Protein AF-A0A2J7Z103-F1 (afdb_monomer)

Nearest PDB structures (foldseek):
  2pw3-assembly1_B  TM=8.342E-01  e=2.928E-06  Homo sapiens
  6zba-assembly1_DDD  TM=8.414E-01  e=3.619E-06  Homo sapiens
  5tkb-assembly2_B  TM=8.545E-01  e=1.045E-05  Homo sapiens
  7yqf-assembly1_B  TM=8.951E-01  e=2.714E-05  Homo sapiens
  1xoq-assembly2_B  TM=8.434E-01  e=2.082E-05  Homo sapiens

Foldseek 3Di:
DVLLVVLLPPVCQVVLLVVLCVVLVHDFDDPVNLVVVVVVVVVVVVVVVVVVPDDDDDDDDDPDPDPPPVPDDDQDDDPDVVNVSSLSSLVSNCVVQVLVQDDPVSVVVVVVVVLVVLLVVQVVCVVVVHDRDPQNPPVDHHCVVCVSVCCRPRNVRSLVSNCVNPVVSVSSD

InterPro domains:
  IPR002073 3'5'-cyclic nucleotide phosphodiesterase, catalytic domain [PF00233] (1-172)
  IPR002073 3'5'-cyclic nucleotide phosphodiesterase, catalytic domain [PS51845] (1-173)
  IPR036971 3'5'-cyclic nucleotide phosphodiesterase, catalytic domain superfamily [G3DSA:1.10.1300.10] (1-173)

Solvent-accessible surface area (backbone atoms only — not comparable to full-atom values): 10384 Å² total; per-residue (Å²): 106,69,71,47,60,61,45,62,41,71,89,47,46,66,60,52,51,54,50,50,30,59,78,69,71,50,82,78,80,44,74,68,55,54,52,52,53,54,51,51,55,52,50,54,52,52,52,54,61,59,57,73,77,62,84,88,78,86,86,77,90,79,92,70,84,80,75,66,74,85,74,60,66,80,77,86,72,64,92,46,72,65,55,41,48,52,51,52,28,54,53,49,43,50,56,74,55,37,54,76,74,44,60,68,73,57,26,51,52,56,50,52,55,53,40,50,53,37,26,54,50,18,52,51,27,50,75,70,73,42,84,60,53,90,53,9,45,79,93,52,75,36,55,82,77,45,44,66,58,44,39,67,72,53,46,49,44,51,47,48,52,50,24,70,77,36,65,91,49,44,91,73,112

pLDDT: mean 83.59, std 19.86, range [33.94, 98.69]

Sequence (173 aa):
VIELVLATDMKQHFSIISHFNTVHRLASYSQQQLQQHAARGAKLKATRGMLRRTAAATVSDELHTLHDPSLAGAPPRPVDDAERLLTLQVALKAADIGHLGEALEVHKRWLSVLEEEFFSQGDRERQLGLPISPLFDRAKQGVSKSQVGFYDFVALPLLHALSSAFPGTGPLM

Organism: NCBI:txid47790

Structure (mmCIF, N/CA/C/O backbone):
data_AF-A0A2J7Z103-F1
#
_entry.id   AF-A0A2J7Z103-F1
#
loop_
_atom_site.group_PDB
_atom_site.id
_atom_site.type_symbol
_atom_site.label_atom_id
_atom_site.label_alt_id
_atom_site.label_comp_id
_atom_site.label_asym_id
_atom_site.label_entity_id
_atom_site.label_seq_id
_atom_site.pdbx_PDB_ins_code
_atom_site.Cartn_x
_atom_site.Cartn_y
_atom_site.Cartn_z
_atom_site.occupancy
_atom_site.B_iso_or_equiv
_atom_site.auth_seq_id
_atom_site.auth_comp_id
_atom_site.auth_asym_id
_atom_site.auth_atom_id
_atom_site.pdbx_PDB_model_num
ATOM 1 N N . VAL A 1 1 ? 8.559 -17.032 -5.145 1.00 90.62 1 VAL A N 1
ATOM 2 C CA . VAL A 1 1 ? 7.250 -17.050 -4.435 1.00 90.62 1 VAL A CA 1
ATOM 3 C C . VAL A 1 1 ? 7.368 -16.449 -3.045 1.00 90.62 1 VAL A C 1
ATOM 5 O O . VAL A 1 1 ? 6.666 -15.485 -2.791 1.00 90.62 1 VAL A O 1
ATOM 8 N N . ILE A 1 2 ? 8.267 -16.938 -2.181 1.00 97.00 2 ILE A N 1
ATOM 9 C CA . ILE A 1 2 ? 8.460 -16.395 -0.820 1.00 97.00 2 ILE A CA 1
ATOM 10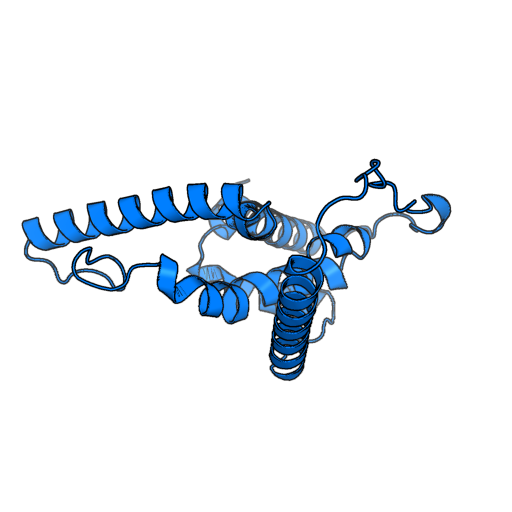 C C . ILE A 1 2 ? 8.654 -14.870 -0.835 1.00 97.00 2 ILE A C 1
ATOM 12 O O . ILE A 1 2 ? 7.919 -14.155 -0.170 1.00 97.00 2 ILE A O 1
ATOM 16 N N . GLU A 1 3 ? 9.560 -14.362 -1.670 1.00 96.88 3 GLU A N 1
ATOM 17 C CA . GLU A 1 3 ? 9.838 -12.919 -1.777 1.00 96.88 3 GLU A CA 1
ATOM 18 C C . GLU A 1 3 ? 8.663 -12.087 -2.307 1.00 96.88 3 GLU A C 1
ATOM 20 O O . GLU A 1 3 ? 8.590 -10.893 -2.033 1.00 96.88 3 GLU A O 1
ATOM 25 N N . LEU A 1 4 ? 7.739 -12.698 -3.055 1.00 97.25 4 LEU A N 1
ATOM 26 C CA . LEU A 1 4 ? 6.519 -12.027 -3.510 1.00 97.25 4 LEU A CA 1
ATOM 27 C C . LEU A 1 4 ? 5.509 -11.919 -2.368 1.00 97.25 4 LEU A C 1
ATOM 29 O O . LEU A 1 4 ? 4.935 -10.859 -2.163 1.00 97.25 4 LEU A O 1
ATOM 33 N N . VAL A 1 5 ? 5.341 -12.990 -1.587 1.00 97.25 5 VAL A N 1
ATOM 34 C CA . VAL A 1 5 ? 4.470 -12.982 -0.404 1.00 97.25 5 VAL A CA 1
ATOM 35 C C . VAL A 1 5 ? 5.004 -12.012 0.649 1.00 97.25 5 VAL A C 1
ATOM 37 O O . VAL A 1 5 ? 4.250 -11.214 1.182 1.00 97.25 5 VAL A O 1
ATOM 40 N N . LEU A 1 6 ? 6.313 -12.003 0.912 1.00 97.38 6 LEU A N 1
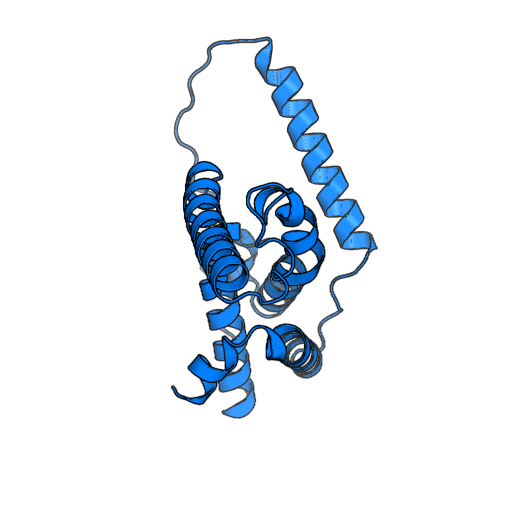ATOM 41 C CA . LEU A 1 6 ? 6.912 -11.033 1.838 1.00 97.38 6 LEU A CA 1
ATOM 42 C C . LEU A 1 6 ? 6.749 -9.591 1.351 1.00 97.3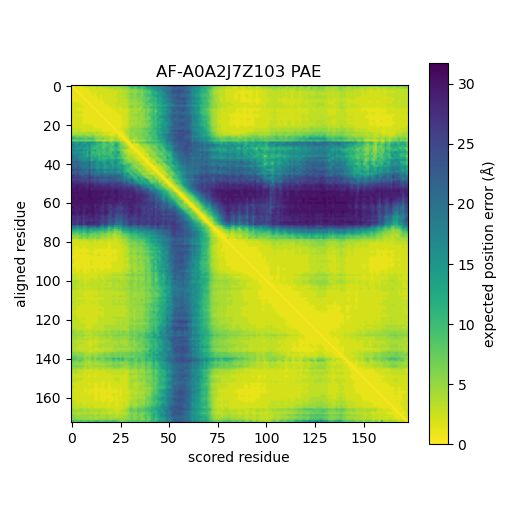8 6 LEU A C 1
ATOM 44 O O . LEU A 1 6 ? 6.621 -8.671 2.157 1.00 97.38 6 LEU A O 1
ATOM 48 N N . ALA A 1 7 ? 6.711 -9.389 0.035 1.00 96.94 7 ALA A N 1
ATOM 49 C CA . ALA A 1 7 ? 6.446 -8.086 -0.534 1.00 96.94 7 ALA A CA 1
ATOM 50 C C . ALA A 1 7 ? 4.998 -7.628 -0.364 1.00 96.94 7 ALA A C 1
ATOM 52 O O . ALA A 1 7 ? 4.760 -6.461 -0.625 1.00 96.94 7 ALA A O 1
ATOM 53 N N . THR A 1 8 ? 4.031 -8.434 0.085 1.00 97.38 8 THR A N 1
ATOM 54 C CA . THR A 1 8 ? 2.692 -7.902 0.408 1.00 97.38 8 THR A CA 1
ATOM 55 C C . THR A 1 8 ? 2.654 -7.201 1.768 1.00 97.38 8 THR A C 1
ATOM 57 O O . THR A 1 8 ? 1.746 -6.416 2.014 1.00 97.38 8 THR A O 1
ATOM 60 N N . ASP A 1 9 ? 3.688 -7.346 2.610 1.00 97.88 9 ASP A N 1
ATOM 61 C CA . ASP A 1 9 ? 3.799 -6.591 3.863 1.00 97.88 9 ASP A CA 1
ATOM 62 C C . ASP A 1 9 ? 3.748 -5.074 3.592 1.00 97.88 9 ASP A C 1
ATOM 64 O O . ASP A 1 9 ? 4.573 -4.494 2.865 1.00 97.88 9 ASP A O 1
ATOM 68 N N . MET A 1 10 ? 2.758 -4.412 4.194 1.00 96.56 10 MET A N 1
ATOM 69 C CA . MET A 1 10 ? 2.544 -2.973 4.067 1.00 96.56 10 MET A CA 1
ATOM 70 C C . MET A 1 10 ? 3.655 -2.147 4.722 1.00 96.56 10 MET A C 1
ATOM 72 O O . MET A 1 10 ? 3.882 -1.010 4.310 1.00 96.56 10 MET A O 1
ATOM 76 N N . LYS A 1 11 ? 4.430 -2.711 5.659 1.00 96.12 11 LYS A N 1
ATOM 77 C CA . LYS A 1 11 ? 5.632 -2.051 6.201 1.00 96.12 11 LYS A CA 1
ATOM 78 C C . LYS A 1 11 ? 6.710 -1.847 5.140 1.00 96.12 11 LYS A C 1
ATOM 80 O O . LYS A 1 11 ? 7.467 -0.884 5.218 1.00 96.12 11 LYS A O 1
ATOM 85 N N . GLN A 1 12 ? 6.762 -2.722 4.135 1.00 96.75 12 GLN A N 1
ATOM 86 C CA . GLN A 1 12 ? 7.722 -2.635 3.032 1.00 96.75 12 GLN A CA 1
ATOM 87 C C . GLN A 1 12 ? 7.234 -1.745 1.882 1.00 96.75 12 GLN A C 1
ATOM 89 O O . GLN A 1 12 ? 8.010 -1.450 0.974 1.00 96.75 12 GLN A O 1
ATOM 94 N N . HIS A 1 13 ? 5.972 -1.295 1.907 1.00 97.94 13 HIS A N 1
ATOM 95 C CA . HIS A 1 13 ? 5.316 -0.570 0.809 1.00 97.94 13 HIS A CA 1
ATOM 96 C C . HIS A 1 13 ? 6.152 0.585 0.257 1.00 97.94 13 HIS A C 1
ATOM 98 O O . HIS A 1 13 ? 6.495 0.600 -0.924 1.00 97.94 13 HIS A O 1
ATOM 104 N N . PHE A 1 14 ? 6.543 1.517 1.124 1.00 97.06 14 PHE A N 1
ATOM 105 C CA . PHE A 1 14 ? 7.288 2.706 0.713 1.00 97.06 14 PHE A CA 1
ATOM 106 C C . PHE A 1 14 ? 8.717 2.390 0.264 1.00 97.06 14 PHE A C 1
ATOM 108 O O . PHE A 1 14 ? 9.215 3.022 -0.665 1.00 97.06 14 PHE A O 1
ATOM 115 N N . SER A 1 15 ? 9.360 1.399 0.889 1.00 97.75 15 SER A N 1
ATOM 116 C CA . SER A 1 15 ? 10.705 0.955 0.509 1.00 97.75 15 SER A CA 1
ATOM 117 C C . SER A 1 15 ? 10.706 0.369 -0.905 1.00 97.75 15 SER A C 1
ATOM 119 O O . SER A 1 15 ? 11.497 0.782 -1.752 1.00 97.75 15 SER A O 1
ATOM 121 N N . ILE A 1 16 ? 9.749 -0.519 -1.190 1.00 97.81 16 ILE A N 1
ATOM 122 C CA . ILE A 1 16 ? 9.600 -1.171 -2.496 1.00 97.81 16 ILE A CA 1
ATOM 123 C C . ILE A 1 16 ? 9.278 -0.145 -3.589 1.00 97.81 16 ILE A C 1
ATOM 125 O O . ILE A 1 16 ? 9.917 -0.166 -4.638 1.00 97.81 16 ILE A O 1
ATOM 129 N N . ILE A 1 17 ? 8.353 0.793 -3.347 1.00 97.44 17 ILE A N 1
ATOM 130 C CA . ILE A 1 17 ? 8.023 1.843 -4.328 1.00 97.44 17 ILE A CA 1
ATOM 131 C C . ILE A 1 17 ? 9.217 2.767 -4.583 1.00 97.44 17 ILE A C 1
ATOM 133 O O . ILE A 1 17 ? 9.509 3.089 -5.732 1.00 97.44 17 ILE A O 1
ATOM 137 N N . SER A 1 18 ? 9.928 3.184 -3.532 1.00 96.88 18 SER A N 1
ATOM 138 C CA . SER A 1 18 ? 11.120 4.030 -3.666 1.00 96.88 18 SER A CA 1
ATOM 139 C C . SER A 1 18 ? 12.211 3.338 -4.490 1.00 96.88 18 SER A C 1
ATOM 141 O O . SER A 1 18 ? 12.793 3.936 -5.402 1.00 96.88 18 SER A O 1
ATOM 143 N N . HIS A 1 19 ? 12.440 2.049 -4.223 1.00 97.06 19 HIS A N 1
ATOM 144 C CA . HIS A 1 19 ? 13.383 1.239 -4.983 1.00 97.06 19 HIS A CA 1
ATOM 145 C C . HIS A 1 19 ? 12.960 1.121 -6.452 1.00 97.06 19 HIS A C 1
ATOM 147 O O . HIS A 1 19 ? 13.767 1.387 -7.340 1.00 97.06 19 HIS A O 1
ATOM 153 N N . PHE A 1 20 ? 11.687 0.823 -6.715 1.00 96.75 20 PHE A N 1
ATOM 154 C CA . PHE A 1 20 ? 11.149 0.726 -8.072 1.00 96.75 20 PHE A CA 1
ATOM 155 C C . PHE A 1 20 ? 11.292 2.041 -8.850 1.00 96.75 20 PHE A C 1
ATOM 157 O O . PHE A 1 20 ? 11.806 2.045 -9.968 1.00 96.75 20 PHE A O 1
ATOM 164 N N . ASN A 1 21 ? 10.937 3.175 -8.238 1.00 96.06 21 ASN A N 1
ATOM 165 C CA . ASN A 1 21 ? 11.115 4.491 -8.854 1.00 96.06 21 ASN A CA 1
ATOM 166 C C . ASN A 1 21 ? 12.586 4.777 -9.178 1.00 96.06 21 ASN A C 1
ATOM 168 O O . ASN A 1 21 ? 12.879 5.348 -10.225 1.00 96.06 21 ASN A O 1
ATOM 172 N N . THR A 1 22 ? 13.511 4.358 -8.312 1.00 95.12 22 THR A N 1
ATOM 173 C CA . THR A 1 22 ? 14.953 4.532 -8.533 1.00 95.12 22 THR A CA 1
ATOM 174 C C . THR A 1 22 ? 15.439 3.702 -9.723 1.00 95.12 22 THR A C 1
ATOM 176 O O . THR A 1 22 ? 16.111 4.240 -10.604 1.00 95.12 22 THR A O 1
ATOM 179 N N . VAL A 1 23 ? 15.062 2.420 -9.784 1.00 93.19 23 VAL A N 1
ATOM 180 C CA . VAL A 1 23 ? 15.445 1.498 -10.870 1.00 93.19 23 VAL A CA 1
ATOM 181 C C . VAL A 1 23 ? 14.926 1.993 -12.222 1.00 93.19 23 VAL A C 1
ATOM 183 O O . VAL A 1 23 ? 15.684 2.049 -13.189 1.00 93.19 23 VAL A O 1
ATOM 186 N N . HIS A 1 24 ? 13.676 2.459 -12.274 1.00 90.44 24 HIS A N 1
ATOM 187 C CA . HIS A 1 24 ? 13.047 2.946 -13.506 1.00 90.44 24 HIS A CA 1
ATOM 188 C C . HIS A 1 24 ? 13.234 4.452 -13.765 1.00 90.44 24 HIS A C 1
ATOM 190 O O . HIS A 1 24 ? 12.713 4.969 -14.753 1.00 90.44 24 HIS A O 1
ATOM 196 N N . ARG A 1 25 ? 13.989 5.168 -12.916 1.00 92.00 25 ARG A N 1
ATOM 197 C CA . ARG A 1 25 ? 14.229 6.626 -13.001 1.00 92.00 25 ARG A CA 1
ATOM 198 C C . ARG A 1 25 ? 12.937 7.450 -13.097 1.00 92.00 25 ARG A C 1
ATOM 200 O O . ARG A 1 25 ? 12.849 8.407 -13.867 1.00 92.00 25 ARG A O 1
ATOM 207 N N . LEU A 1 26 ? 11.932 7.064 -12.319 1.00 90.00 26 LEU A N 1
ATOM 208 C CA . LEU A 1 26 ? 10.617 7.697 -12.305 1.00 90.00 26 LEU A CA 1
ATOM 209 C C . LEU A 1 26 ? 10.586 8.888 -11.349 1.00 90.00 26 LEU A C 1
ATOM 211 O O . LEU A 1 26 ? 11.225 8.886 -10.295 1.00 90.00 26 LEU A O 1
ATOM 215 N N . ALA A 1 27 ? 9.788 9.897 -11.697 1.00 86.62 27 ALA A N 1
ATOM 216 C CA . ALA A 1 27 ? 9.465 10.972 -10.772 1.00 86.62 27 ALA A CA 1
ATOM 217 C C . ALA A 1 27 ? 8.539 10.453 -9.660 1.00 86.62 27 ALA A C 1
ATOM 219 O O . ALA A 1 27 ? 7.602 9.697 -9.914 1.00 86.62 27 ALA A O 1
ATOM 220 N N . SER A 1 28 ? 8.780 10.888 -8.423 1.00 80.69 28 SER A N 1
ATOM 221 C CA . SER A 1 28 ? 7.879 10.593 -7.310 1.00 80.69 28 SER A CA 1
ATOM 222 C C . SER A 1 28 ? 6.518 11.249 -7.523 1.00 80.69 28 SER A C 1
ATOM 224 O O . SER A 1 28 ? 6.433 12.397 -7.966 1.00 80.69 28 SER A O 1
ATOM 226 N N . TYR A 1 29 ? 5.458 10.551 -7.118 1.00 85.06 29 TYR A N 1
ATOM 227 C CA . TYR A 1 29 ? 4.115 11.118 -7.104 1.00 85.06 29 TYR A CA 1
ATOM 228 C C . TYR A 1 29 ? 4.057 12.333 -6.161 1.00 85.06 29 TYR A C 1
ATOM 230 O O . TYR A 1 29 ? 4.401 12.245 -4.981 1.00 85.06 29 TYR A O 1
ATOM 238 N N . SER A 1 30 ? 3.680 13.488 -6.704 1.00 81.94 30 SER A N 1
ATOM 239 C CA . SER A 1 30 ? 3.849 14.802 -6.079 1.00 81.94 30 SER A CA 1
ATOM 240 C C . SER A 1 30 ? 2.541 15.405 -5.555 1.00 81.94 30 SER A C 1
ATOM 242 O O . SER A 1 30 ? 1.441 15.101 -6.016 1.00 81.94 30 SER A O 1
ATOM 244 N N . GLN A 1 31 ? 2.670 16.365 -4.633 1.00 65.50 31 GLN A N 1
ATOM 245 C CA . GLN A 1 31 ? 1.563 17.194 -4.127 1.00 65.50 31 GLN A CA 1
ATOM 246 C C . GLN A 1 31 ? 0.793 17.930 -5.239 1.00 65.50 31 GLN A C 1
ATOM 248 O O . GLN A 1 31 ? -0.415 18.127 -5.130 1.00 65.50 31 GLN A O 1
ATOM 253 N N . GLN A 1 32 ? 1.462 18.308 -6.333 1.00 66.12 32 GLN A N 1
ATOM 254 C CA . GLN A 1 32 ? 0.793 18.934 -7.477 1.00 66.12 32 GLN A CA 1
ATOM 255 C C . GLN A 1 32 ? -0.142 17.951 -8.191 1.00 66.12 32 GLN A C 1
ATOM 257 O O . GLN A 1 32 ? -1.247 18.333 -8.574 1.00 66.12 32 GLN A O 1
ATOM 262 N N . GLN A 1 33 ? 0.256 16.682 -8.318 1.00 72.75 33 GLN A N 1
ATOM 263 C CA . GLN A 1 33 ? -0.604 15.642 -8.885 1.00 72.75 33 GLN A CA 1
ATOM 264 C C . GLN A 1 33 ? -1.802 15.364 -7.968 1.00 72.75 33 GLN A C 1
ATOM 266 O O . GLN A 1 33 ? -2.931 15.330 -8.454 1.00 72.75 33 GLN A O 1
ATOM 271 N N . LEU A 1 34 ? -1.603 15.307 -6.644 1.00 70.44 34 LEU A N 1
ATOM 272 C CA . LEU A 1 34 ? -2.707 15.215 -5.673 1.00 70.44 34 LEU A CA 1
ATOM 273 C C . LEU A 1 34 ? -3.746 16.333 -5.868 1.00 70.44 34 LEU A C 1
ATOM 275 O O . LEU A 1 34 ? -4.947 16.069 -5.948 1.00 70.44 34 LEU A O 1
ATOM 279 N N . GLN A 1 35 ? -3.294 17.580 -6.022 1.00 63.75 35 GLN A N 1
ATOM 280 C CA . GLN A 1 35 ? -4.182 18.724 -6.260 1.00 63.75 35 GLN A CA 1
ATOM 281 C C . GLN A 1 35 ? -4.909 18.638 -7.611 1.00 63.75 35 GLN A C 1
ATOM 283 O O . GLN A 1 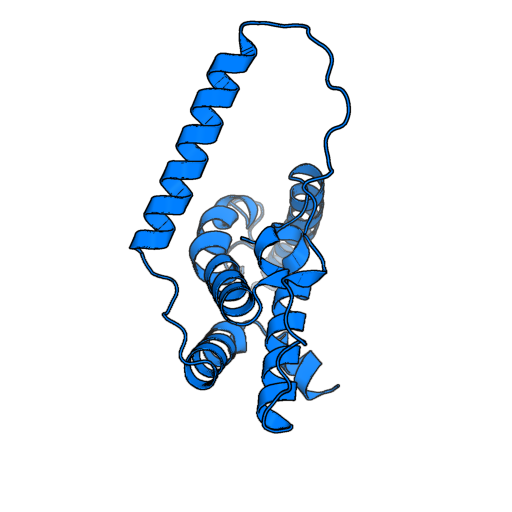35 ? -6.100 18.952 -7.690 1.00 63.75 35 GLN A O 1
ATOM 288 N N . GLN A 1 36 ? -4.234 18.178 -8.668 1.00 68.00 36 GLN A N 1
ATOM 289 C CA . GLN A 1 36 ? -4.847 17.977 -9.986 1.00 68.00 36 GLN A CA 1
ATOM 290 C C . GLN A 1 36 ? -5.927 16.883 -9.965 1.00 68.00 36 GLN A C 1
ATOM 292 O O . GLN A 1 36 ? -7.023 17.094 -10.496 1.00 68.00 36 GLN A O 1
ATOM 297 N N . HIS A 1 37 ? -5.664 15.743 -9.317 1.00 68.62 37 HIS A N 1
ATOM 298 C CA . HIS A 1 37 ? -6.644 14.662 -9.166 1.00 68.62 37 HIS A CA 1
ATOM 299 C C . HIS A 1 37 ? -7.849 15.107 -8.321 1.00 68.62 37 HIS A C 1
ATOM 301 O O . HIS A 1 37 ? -8.998 14.885 -8.722 1.00 68.62 37 HIS A O 1
ATOM 307 N N . ALA A 1 38 ? -7.616 15.830 -7.220 1.00 66.19 38 ALA A N 1
ATOM 308 C CA . ALA A 1 38 ? -8.683 16.410 -6.406 1.00 66.19 38 ALA A CA 1
ATOM 309 C C . ALA A 1 38 ? -9.573 17.377 -7.216 1.00 66.19 38 ALA A C 1
ATOM 311 O O . ALA A 1 38 ? -10.806 17.298 -7.158 1.00 66.19 38 ALA A O 1
ATOM 312 N N . ALA A 1 39 ? -8.969 18.242 -8.040 1.00 61.66 39 ALA A N 1
ATOM 313 C CA . ALA A 1 39 ? -9.693 19.171 -8.909 1.00 61.66 39 ALA A CA 1
ATOM 314 C C . ALA A 1 39 ? -10.518 18.451 -9.995 1.00 61.66 39 ALA A C 1
ATOM 316 O O . ALA A 1 39 ? -11.660 18.838 -10.274 1.00 61.66 39 ALA A O 1
ATOM 317 N N . ARG A 1 40 ? -9.989 17.366 -10.580 1.00 64.19 40 ARG A N 1
ATOM 318 C CA . ARG A 1 40 ? -10.702 16.543 -11.574 1.00 64.19 40 ARG A CA 1
ATOM 319 C C . ARG A 1 40 ? -11.932 15.861 -10.966 1.00 64.19 40 ARG A C 1
ATOM 321 O O . ARG A 1 40 ? -13.006 15.896 -11.573 1.00 64.19 40 ARG A O 1
ATOM 328 N N . GLY A 1 41 ? -11.813 15.320 -9.752 1.00 60.91 41 GLY A N 1
ATOM 329 C CA . GLY A 1 41 ? -12.936 14.739 -9.009 1.00 60.91 41 GLY A CA 1
ATOM 330 C C . GLY A 1 41 ? -14.033 15.759 -8.678 1.00 60.91 41 GLY A C 1
ATOM 331 O O . GLY A 1 41 ? -15.224 15.469 -8.828 1.00 60.91 41 GLY A O 1
ATOM 332 N N . ALA A 1 42 ? -13.652 16.982 -8.294 1.00 60.88 42 ALA A N 1
ATOM 333 C CA . ALA A 1 42 ? -14.596 18.075 -8.053 1.00 60.88 42 ALA A CA 1
ATOM 334 C C . ALA A 1 42 ? -15.354 18.480 -9.331 1.00 60.88 42 ALA A C 1
ATOM 336 O O . ALA A 1 42 ? -16.576 18.649 -9.300 1.00 60.88 42 ALA A O 1
ATOM 337 N N . LYS A 1 43 ? -14.655 18.551 -10.472 1.00 58.44 43 LYS A N 1
ATOM 338 C CA . LYS A 1 43 ? -15.260 18.853 -11.776 1.00 58.44 43 LYS A CA 1
ATOM 339 C C . LYS A 1 43 ? -16.271 17.781 -12.194 1.00 58.44 43 LYS A C 1
ATOM 341 O O . LYS A 1 43 ? -17.375 18.143 -12.582 1.00 58.44 43 LYS A O 1
ATOM 346 N N . LEU A 1 44 ? -15.951 16.489 -12.024 1.00 59.75 44 LEU A N 1
ATOM 347 C CA . LEU A 1 44 ? -16.870 15.370 -12.303 1.00 59.75 44 LEU A CA 1
ATOM 348 C C . LEU A 1 44 ? -18.150 15.421 -11.449 1.00 59.75 44 LEU A C 1
ATOM 350 O O . LEU A 1 44 ? -19.246 15.128 -11.935 1.00 59.75 44 LEU A O 1
ATOM 354 N N . LYS A 1 45 ? -18.023 15.791 -10.167 1.00 59.69 45 LYS A N 1
ATOM 355 C CA . LYS A 1 45 ? -19.176 15.982 -9.272 1.00 59.69 45 LYS A CA 1
ATOM 356 C C . LYS A 1 45 ? -20.054 17.149 -9.728 1.00 59.69 45 LYS A C 1
ATOM 358 O O . LYS A 1 45 ? -21.277 17.011 -9.713 1.00 59.69 45 LYS A O 1
ATOM 363 N N . ALA A 1 46 ? -19.456 18.251 -10.185 1.00 60.22 46 ALA A N 1
ATOM 364 C CA . ALA A 1 46 ? -20.191 19.397 -10.719 1.00 60.22 46 ALA A CA 1
ATOM 365 C C . ALA A 1 46 ? -20.973 19.040 -12.000 1.00 60.22 46 ALA A C 1
ATOM 367 O O . ALA A 1 46 ? -22.157 19.363 -12.102 1.00 60.22 46 ALA A O 1
ATOM 368 N N . THR A 1 47 ? -20.375 18.291 -12.935 1.00 58.12 47 THR A N 1
ATOM 369 C CA . THR A 1 47 ? -21.073 17.834 -14.153 1.00 58.12 47 THR A CA 1
ATOM 370 C C . THR A 1 47 ? -22.187 16.832 -13.854 1.00 58.12 47 THR A C 1
ATOM 372 O O . THR A 1 47 ? -23.274 16.955 -14.417 1.00 58.12 47 THR A O 1
ATOM 375 N N . ARG A 1 48 ? -21.984 15.879 -12.929 1.00 57.62 48 ARG A N 1
ATOM 376 C CA . ARG A 1 48 ? -23.054 14.951 -12.497 1.00 57.62 48 ARG A CA 1
ATOM 377 C C . ARG A 1 48 ? -24.195 15.666 -11.769 1.00 57.62 48 ARG A C 1
ATOM 379 O O . ARG A 1 48 ? -25.344 15.252 -11.903 1.00 57.62 48 ARG A O 1
ATOM 386 N N . GLY A 1 49 ? -23.901 16.739 -11.031 1.00 46.41 49 GLY A N 1
ATOM 387 C CA . GLY A 1 49 ? -24.915 17.608 -10.428 1.00 46.41 49 GLY A CA 1
ATOM 388 C C . GLY A 1 49 ? -25.764 18.346 -11.469 1.00 46.41 49 GLY A C 1
ATOM 389 O O . GLY A 1 49 ? -26.967 18.502 -11.274 1.00 46.41 49 GLY A O 1
ATOM 390 N N . MET A 1 50 ? -25.165 18.730 -12.600 1.00 53.94 50 MET A N 1
ATOM 391 C CA . MET A 1 50 ? -25.853 19.412 -13.701 1.00 53.94 50 MET A CA 1
ATOM 392 C C . MET A 1 50 ? -26.713 18.454 -14.547 1.00 53.94 50 MET A C 1
ATOM 394 O O . MET A 1 50 ? -27.847 18.785 -14.885 1.00 53.94 50 MET A O 1
ATOM 398 N N . LEU A 1 51 ? -26.226 17.233 -14.805 1.00 49.19 51 LEU A N 1
ATOM 399 C CA . LEU A 1 51 ? -26.928 16.191 -15.577 1.00 49.19 51 LEU A CA 1
ATOM 400 C C . LEU A 1 51 ? -28.137 15.570 -14.850 1.00 49.19 51 LEU A C 1
ATOM 402 O O . LEU A 1 51 ? -28.981 14.941 -15.478 1.00 49.19 51 LEU A O 1
ATOM 406 N N . ARG A 1 52 ? -28.277 15.774 -13.534 1.00 45.06 52 ARG A N 1
ATOM 407 C CA . ARG A 1 52 ? -29.424 15.281 -12.749 1.00 45.06 52 ARG A CA 1
ATOM 408 C C . ARG A 1 52 ? -30.714 16.104 -12.916 1.00 45.06 52 ARG A C 1
ATOM 410 O O . ARG A 1 52 ? -31.727 15.730 -12.332 1.00 45.06 52 ARG A O 1
ATOM 417 N N . ARG A 1 53 ? -30.699 17.198 -13.695 1.00 47.44 53 ARG A N 1
ATOM 418 C CA . ARG A 1 53 ? -31.879 18.052 -13.964 1.00 47.44 53 ARG A CA 1
ATOM 419 C C . ARG A 1 53 ? -32.587 17.789 -15.299 1.00 47.44 53 ARG A C 1
ATOM 421 O O . ARG A 1 53 ? -33.631 18.387 -15.529 1.00 47.44 53 ARG A O 1
ATOM 428 N N . THR A 1 54 ? -32.095 16.884 -16.141 1.00 36.41 54 THR A N 1
ATOM 429 C CA . THR A 1 54 ? -32.755 16.509 -17.404 1.00 36.41 54 THR A CA 1
ATOM 430 C C . THR A 1 54 ? -32.771 14.991 -17.533 1.00 36.41 54 THR A C 1
ATOM 432 O O . THR A 1 54 ? -31.761 14.378 -17.870 1.00 36.41 54 THR A O 1
ATOM 435 N N . ALA A 1 55 ? -33.899 14.372 -17.190 1.00 40.41 55 ALA A N 1
ATOM 436 C CA . ALA A 1 55 ? -34.082 12.936 -17.344 1.00 40.41 55 ALA A CA 1
ATOM 437 C C . ALA A 1 55 ? -34.332 12.542 -18.812 1.00 40.41 55 ALA A C 1
ATOM 439 O O . ALA A 1 55 ? -34.928 13.305 -19.567 1.00 40.41 55 ALA A O 1
ATOM 440 N N . ALA A 1 56 ? -33.959 11.293 -19.108 1.00 41.00 56 ALA A N 1
ATOM 441 C CA . ALA A 1 56 ? -34.347 10.459 -20.249 1.00 41.00 56 ALA A CA 1
ATOM 442 C C . ALA A 1 56 ? -33.699 10.760 -21.614 1.00 41.00 56 ALA A C 1
ATOM 444 O O . ALA A 1 56 ? -34.277 11.433 -22.459 1.00 41.00 56 ALA A O 1
ATOM 445 N N . ALA A 1 57 ? -32.550 10.127 -21.871 1.00 34.16 57 ALA A N 1
ATOM 446 C CA . ALA A 1 57 ? -32.200 9.627 -23.201 1.00 34.16 57 ALA A CA 1
ATOM 447 C C . ALA A 1 57 ? -31.188 8.471 -23.082 1.00 34.16 57 ALA A C 1
ATOM 449 O O . ALA A 1 57 ? -30.194 8.563 -22.368 1.00 34.16 57 ALA A O 1
ATOM 450 N N . THR A 1 58 ? -31.543 7.376 -23.743 1.00 34.88 58 THR A N 1
ATOM 451 C CA . THR A 1 58 ? -30.842 6.133 -24.091 1.00 34.88 58 THR A CA 1
ATOM 452 C C . THR A 1 58 ? -29.326 6.096 -23.845 1.00 34.88 58 THR A C 1
ATOM 454 O O . THR A 1 58 ? -28.569 6.815 -24.488 1.00 34.88 58 THR A O 1
ATOM 457 N N . VAL A 1 59 ? -28.874 5.187 -22.973 1.00 34.38 59 VAL A N 1
ATOM 458 C CA . VAL A 1 59 ? -27.461 4.787 -22.880 1.00 34.38 59 VAL A CA 1
ATOM 459 C C . VAL A 1 59 ? -27.288 3.551 -23.755 1.00 34.38 59 VAL A C 1
ATOM 461 O O . VAL A 1 59 ? -27.549 2.432 -23.318 1.00 34.38 59 VAL A O 1
ATOM 464 N N . SER A 1 60 ? -26.924 3.762 -25.016 1.00 33.94 60 SER A N 1
ATOM 465 C CA . SER A 1 60 ? -26.319 2.718 -25.835 1.00 33.94 60 SER A CA 1
ATOM 466 C C . SER A 1 60 ? -24.835 2.631 -25.489 1.00 33.94 60 SER A C 1
ATOM 468 O O . SER A 1 60 ? -24.099 3.607 -25.591 1.00 33.94 60 SER A O 1
ATOM 470 N N . ASP A 1 61 ? -24.485 1.445 -25.015 1.00 38.00 61 ASP A N 1
ATOM 471 C CA . ASP A 1 61 ? -23.184 0.788 -24.962 1.00 38.00 61 ASP A CA 1
ATOM 472 C C . ASP A 1 61 ? -22.108 1.368 -25.909 1.00 38.00 61 ASP A C 1
ATOM 474 O O . ASP A 1 61 ? -22.100 1.095 -27.105 1.00 38.00 61 ASP A O 1
ATOM 478 N N . GLU A 1 62 ? -21.179 2.156 -25.363 1.00 36.06 62 GLU A N 1
ATOM 479 C CA . GLU A 1 62 ? -19.913 2.512 -26.017 1.00 36.06 62 GLU A CA 1
ATOM 480 C C . GLU A 1 62 ? -18.760 2.335 -25.016 1.00 36.06 62 GLU A C 1
ATOM 482 O O . GLU A 1 62 ? -18.147 3.290 -24.539 1.00 36.06 62 GLU A O 1
ATOM 487 N N . LEU A 1 63 ? -18.460 1.077 -24.674 1.00 34.38 63 LEU A N 1
ATOM 488 C CA . LEU A 1 63 ? -17.194 0.680 -24.051 1.00 34.38 63 LEU A CA 1
ATOM 489 C C . LEU A 1 63 ? -16.284 0.027 -25.100 1.00 34.38 63 LEU A C 1
ATOM 491 O O . LEU A 1 63 ? -15.928 -1.139 -24.999 1.00 34.38 63 LEU A O 1
ATOM 495 N N . HIS A 1 64 ? -15.892 0.784 -26.122 1.00 38.62 64 HIS A N 1
ATOM 496 C CA . HIS A 1 64 ? -14.822 0.382 -27.035 1.00 38.62 64 HIS A CA 1
ATOM 497 C C . HIS A 1 64 ? -13.972 1.594 -27.425 1.00 38.62 64 HIS A C 1
ATOM 499 O O . HIS A 1 64 ? -13.957 2.036 -28.570 1.00 38.62 64 HIS A O 1
ATOM 505 N N . THR A 1 65 ? -13.204 2.131 -26.475 1.00 39.09 65 THR A N 1
ATOM 506 C CA . THR A 1 65 ? -11.989 2.865 -26.847 1.00 39.09 65 THR A CA 1
ATOM 507 C C . THR A 1 65 ? -10.955 1.860 -27.331 1.00 39.09 65 THR A C 1
ATOM 509 O O . THR A 1 65 ? -10.313 1.167 -26.543 1.00 39.09 65 THR A O 1
ATOM 512 N N . LEU A 1 66 ? -10.859 1.775 -28.655 1.00 37.53 66 LEU A N 1
ATOM 513 C CA . LEU A 1 66 ? -9.853 1.060 -29.425 1.00 37.53 66 LEU A CA 1
ATOM 514 C C . LEU A 1 66 ? -8.451 1.426 -28.916 1.00 37.53 66 LEU A C 1
ATOM 516 O O . LEU A 1 66 ? -7.958 2.528 -29.154 1.00 37.53 66 LEU A O 1
ATOM 520 N N . HIS A 1 67 ? -7.810 0.496 -28.212 1.00 47.09 67 HIS A N 1
ATOM 521 C CA . HIS A 1 67 ? -6.361 0.501 -28.085 1.00 47.09 67 HIS A CA 1
ATOM 522 C C . HIS A 1 67 ? -5.832 -0.090 -29.389 1.00 47.09 67 HIS A C 1
ATOM 524 O O . HIS A 1 67 ? -6.087 -1.260 -29.665 1.00 47.09 67 HIS A O 1
ATOM 530 N N . ASP A 1 68 ? -5.181 0.721 -30.220 1.00 43.41 68 ASP A N 1
ATOM 531 C CA . ASP A 1 68 ? -4.484 0.235 -31.407 1.00 43.41 68 ASP A CA 1
ATOM 532 C C . ASP A 1 68 ? -3.348 -0.702 -30.951 1.00 43.41 68 ASP A C 1
ATOM 534 O O . ASP A 1 68 ? -2.364 -0.227 -30.372 1.00 43.41 68 ASP A O 1
ATOM 538 N N . PRO A 1 69 ? -3.450 -2.02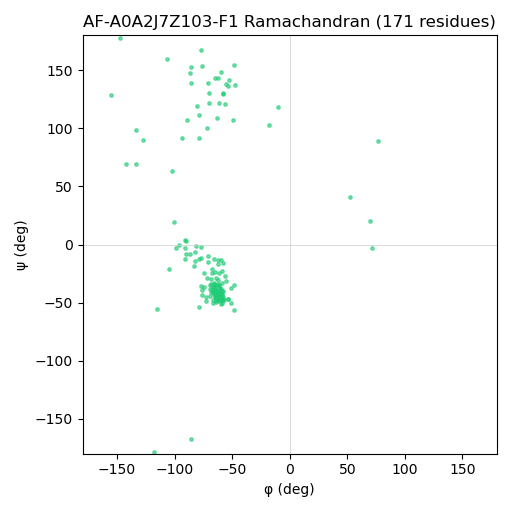7 -31.173 1.00 48.81 69 PRO A N 1
ATOM 539 C CA . PRO A 1 69 ? -2.442 -2.982 -30.721 1.00 48.81 69 PRO A CA 1
ATOM 540 C C . PRO A 1 69 ? -1.090 -2.788 -31.422 1.00 48.81 69 PRO A C 1
ATOM 542 O O . PRO A 1 69 ? -0.098 -3.369 -30.990 1.00 48.81 69 PRO A O 1
ATOM 545 N N . SER A 1 70 ? -1.037 -1.999 -32.504 1.00 44.22 70 SER A N 1
ATOM 546 C CA . SER A 1 70 ? 0.175 -1.769 -33.295 1.00 44.22 70 SER A CA 1
ATOM 547 C C . SER A 1 70 ? 1.113 -0.696 -32.728 1.00 44.22 70 SER A C 1
ATOM 549 O O . SER A 1 70 ? 2.278 -0.644 -33.120 1.00 44.22 70 SER A O 1
ATOM 551 N N . LEU A 1 71 ? 0.644 0.118 -31.771 1.00 48.78 71 LEU A N 1
ATOM 552 C CA . LEU A 1 71 ? 1.446 1.138 -31.077 1.00 48.78 71 LEU A CA 1
ATOM 553 C C . LEU A 1 71 ? 2.112 0.628 -29.788 1.00 48.78 71 LEU A C 1
ATOM 555 O O . LEU A 1 71 ? 3.002 1.289 -29.248 1.00 48.78 71 LEU A O 1
ATOM 559 N N . ALA A 1 72 ? 1.720 -0.548 -29.296 1.00 59.19 72 ALA A N 1
ATOM 560 C CA . ALA A 1 72 ? 2.392 -1.197 -28.183 1.00 59.19 72 ALA A CA 1
ATOM 561 C C . ALA A 1 72 ? 3.668 -1.870 -28.708 1.00 59.19 72 ALA A C 1
ATOM 563 O O . ALA A 1 72 ? 3.652 -3.014 -29.163 1.00 59.19 72 ALA A O 1
ATOM 564 N N . GLY A 1 73 ? 4.792 -1.148 -28.663 1.00 64.81 73 GLY A N 1
ATOM 565 C CA . GLY A 1 73 ? 6.107 -1.775 -28.795 1.00 64.81 73 GLY A CA 1
ATOM 566 C C . GLY A 1 73 ? 6.216 -2.999 -27.875 1.00 64.81 73 GLY A C 1
ATOM 567 O O . GLY A 1 73 ? 5.508 -3.093 -26.870 1.00 64.81 73 GLY A O 1
ATOM 568 N N . ALA A 1 74 ? 7.080 -3.956 -28.228 1.00 68.88 74 ALA A N 1
ATOM 569 C CA . ALA A 1 74 ? 7.263 -5.168 -27.431 1.00 68.88 74 ALA A CA 1
ATOM 570 C C . ALA A 1 74 ? 7.437 -4.815 -25.939 1.00 68.88 74 ALA A C 1
ATOM 572 O O . ALA A 1 74 ? 8.155 -3.855 -25.636 1.00 68.88 74 ALA A O 1
ATOM 573 N N . PRO A 1 75 ? 6.793 -5.556 -25.015 1.00 69.12 75 PRO A N 1
ATOM 574 C CA . PRO A 1 75 ? 6.858 -5.236 -23.598 1.00 69.12 75 PRO A CA 1
ATOM 575 C C . PRO A 1 75 ? 8.323 -5.175 -23.150 1.00 69.12 75 PRO A C 1
ATOM 577 O O . PRO A 1 75 ? 9.127 -6.015 -23.584 1.00 69.12 75 PRO A O 1
ATOM 580 N N . PRO A 1 76 ? 8.688 -4.188 -22.312 1.00 77.06 76 PRO A N 1
ATOM 581 C CA . PRO A 1 76 ? 10.056 -4.050 -21.845 1.00 77.06 76 PRO A CA 1
ATOM 582 C C . PRO A 1 76 ? 10.474 -5.341 -21.143 1.00 77.06 76 PRO A C 1
ATOM 584 O O . PRO A 1 76 ? 9.742 -5.885 -20.312 1.00 77.06 76 PRO A O 1
ATOM 587 N N . ARG A 1 77 ? 11.642 -5.865 -21.521 1.00 85.31 77 ARG A N 1
ATO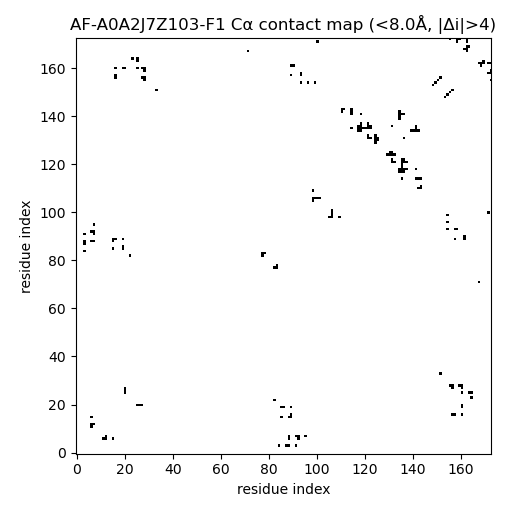M 588 C CA . ARG A 1 77 ? 12.226 -7.021 -20.842 1.00 85.31 77 ARG A CA 1
ATOM 589 C C . ARG A 1 77 ? 13.033 -6.521 -19.649 1.00 85.31 77 ARG A C 1
ATOM 591 O O . ARG A 1 77 ? 13.750 -5.535 -19.814 1.00 85.31 77 ARG A O 1
ATOM 598 N N . PRO A 1 78 ? 12.953 -7.200 -18.498 1.00 89.19 78 PRO A N 1
ATOM 599 C CA . PRO A 1 78 ? 13.807 -6.870 -17.369 1.00 89.19 78 PRO A CA 1
ATOM 600 C C . PRO A 1 78 ? 15.279 -7.088 -17.745 1.00 89.19 78 PRO A C 1
ATOM 602 O O . PRO A 1 78 ? 15.604 -8.024 -18.483 1.00 89.19 78 PRO A O 1
ATOM 605 N N . VAL A 1 79 ? 16.150 -6.216 -17.244 1.00 91.31 79 VAL A N 1
ATOM 606 C CA . VAL A 1 79 ? 17.604 -6.264 -17.433 1.00 91.31 79 VAL A CA 1
ATOM 607 C C . VAL A 1 79 ? 18.204 -7.456 -16.690 1.00 91.31 79 VAL A C 1
ATOM 609 O O . VAL A 1 79 ? 19.100 -8.118 -17.214 1.00 91.31 79 VAL A O 1
ATOM 612 N N . ASP A 1 80 ? 17.686 -7.761 -15.501 1.00 94.06 80 ASP A N 1
ATOM 613 C CA . ASP A 1 80 ? 18.098 -8.896 -14.681 1.00 94.06 80 ASP A CA 1
ATOM 614 C C . ASP A 1 80 ? 16.933 -9.474 -13.850 1.00 94.06 80 ASP A C 1
ATOM 616 O O . ASP A 1 80 ? 15.791 -9.004 -13.888 1.00 94.06 80 ASP A O 1
ATOM 620 N N . ASP A 1 81 ? 17.215 -10.543 -13.101 1.00 95.81 81 ASP A N 1
ATOM 621 C CA . ASP A 1 81 ? 16.221 -11.188 -12.241 1.00 95.81 81 ASP A CA 1
ATOM 622 C C . ASP A 1 81 ? 15.785 -10.315 -11.055 1.00 95.81 81 ASP A C 1
ATOM 624 O O . ASP A 1 81 ? 14.668 -10.486 -10.560 1.00 95.81 81 ASP A O 1
ATOM 628 N N . ALA A 1 82 ? 16.618 -9.368 -10.611 1.00 95.94 82 ALA A N 1
ATOM 629 C CA . ALA A 1 82 ? 16.283 -8.476 -9.507 1.00 95.94 82 ALA A CA 1
ATOM 630 C C . ALA A 1 82 ? 15.238 -7.438 -9.942 1.00 95.94 82 ALA A C 1
ATOM 632 O O . ALA A 1 82 ? 14.232 -7.256 -9.253 1.00 95.94 82 ALA A O 1
ATOM 633 N N . GLU A 1 83 ? 15.409 -6.823 -11.115 1.00 95.25 83 GLU A N 1
ATOM 634 C CA . GLU A 1 83 ? 14.411 -5.936 -11.719 1.00 95.25 83 GLU A CA 1
ATOM 635 C C . GLU A 1 83 ? 13.115 -6.694 -12.027 1.00 95.25 83 GLU A C 1
ATOM 637 O O . GLU A 1 83 ? 12.013 -6.205 -11.746 1.00 95.25 83 GLU A O 1
ATOM 642 N N . ARG A 1 84 ? 13.227 -7.924 -12.547 1.00 95.44 84 ARG A N 1
ATOM 643 C CA . ARG A 1 84 ? 12.068 -8.789 -12.791 1.00 95.44 84 ARG A CA 1
ATOM 644 C C . ARG A 1 84 ? 11.286 -9.053 -11.505 1.00 95.44 84 ARG A C 1
ATOM 646 O O . ARG A 1 84 ? 10.060 -8.939 -11.500 1.00 95.44 84 ARG A O 1
ATOM 653 N N . LEU A 1 85 ? 11.975 -9.416 -10.425 1.00 97.31 85 LEU A N 1
ATOM 654 C CA . LEU A 1 85 ? 11.353 -9.664 -9.129 1.00 97.31 85 LEU A CA 1
ATOM 655 C C . LEU A 1 85 ? 10.687 -8.398 -8.584 1.00 97.31 85 LEU A C 1
ATOM 657 O O . LEU A 1 85 ? 9.520 -8.456 -8.202 1.00 97.31 85 LEU A O 1
ATOM 661 N N . LEU A 1 86 ? 11.391 -7.265 -8.591 1.00 97.62 86 LEU A N 1
ATOM 662 C CA . LEU A 1 86 ? 10.878 -5.986 -8.099 1.00 97.62 86 LEU A CA 1
ATOM 663 C C . LEU A 1 86 ? 9.617 -5.551 -8.860 1.00 97.62 86 LEU A C 1
ATOM 665 O O . LEU A 1 86 ? 8.632 -5.135 -8.252 1.00 97.62 86 LEU A O 1
ATOM 669 N N . THR A 1 87 ? 9.609 -5.732 -10.181 1.00 96.25 87 THR A N 1
ATOM 670 C CA . THR A 1 87 ? 8.432 -5.489 -11.027 1.00 96.25 87 THR A CA 1
ATOM 671 C C . THR A 1 87 ? 7.244 -6.347 -10.597 1.00 96.25 87 THR A C 1
ATOM 673 O O . THR A 1 87 ? 6.136 -5.839 -10.421 1.00 96.25 87 THR A O 1
ATOM 676 N N . LEU A 1 88 ? 7.463 -7.648 -10.380 1.00 97.25 88 LEU A N 1
ATOM 677 C CA . LEU A 1 88 ? 6.410 -8.559 -9.928 1.00 97.25 88 LEU A CA 1
ATOM 678 C C . LEU A 1 88 ? 5.917 -8.222 -8.513 1.00 97.25 88 LEU A C 1
ATOM 680 O O . LEU A 1 88 ? 4.730 -8.375 -8.241 1.00 97.25 88 LEU A O 1
ATOM 684 N N . GLN A 1 89 ? 6.789 -7.734 -7.627 1.00 98.38 89 GLN A N 1
ATOM 685 C CA . GLN A 1 89 ? 6.403 -7.265 -6.293 1.00 98.38 89 GLN A CA 1
ATOM 686 C C . GLN A 1 89 ? 5.487 -6.038 -6.372 1.00 98.38 89 GLN A C 1
ATOM 688 O O . GLN A 1 89 ? 4.455 -6.008 -5.705 1.00 98.38 89 GLN A O 1
ATOM 693 N N . VAL A 1 90 ? 5.819 -5.050 -7.210 1.00 97.94 90 VAL A N 1
ATOM 694 C CA . VAL A 1 90 ? 4.975 -3.861 -7.420 1.00 97.94 90 VAL A CA 1
ATOM 695 C C . VAL A 1 90 ? 3.635 -4.237 -8.052 1.00 97.94 90 VAL A C 1
ATOM 697 O O . VAL A 1 90 ? 2.593 -3.779 -7.583 1.00 97.94 90 VAL A O 1
ATOM 700 N N . ALA A 1 91 ? 3.638 -5.117 -9.056 1.00 97.12 91 ALA A N 1
ATOM 701 C CA . ALA A 1 91 ? 2.412 -5.609 -9.677 1.00 97.12 91 ALA A CA 1
ATOM 702 C C . ALA A 1 91 ? 1.523 -6.372 -8.679 1.00 97.12 91 ALA A C 1
ATOM 704 O O . ALA A 1 91 ? 0.315 -6.145 -8.631 1.00 97.12 91 ALA A O 1
ATOM 705 N N . LEU A 1 92 ? 2.111 -7.235 -7.841 1.00 98.31 92 LEU A N 1
ATOM 706 C CA . LEU A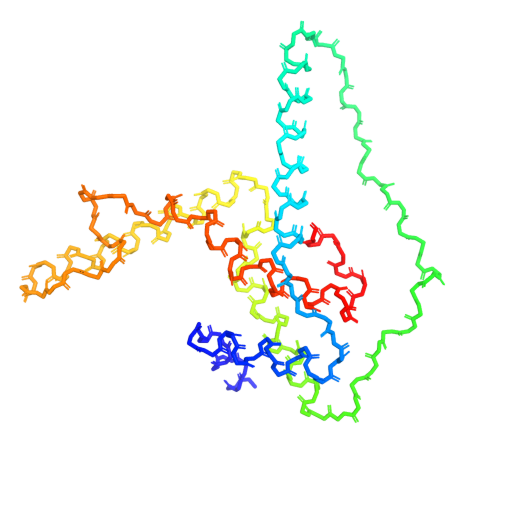 1 92 ? 1.370 -7.973 -6.818 1.00 98.31 92 LEU A CA 1
ATOM 707 C C . LEU A 1 92 ? 0.795 -7.038 -5.749 1.00 98.31 92 LEU A C 1
ATOM 709 O O . LEU A 1 92 ? -0.359 -7.202 -5.370 1.00 98.31 92 LEU A O 1
ATOM 713 N N . LYS A 1 93 ? 1.550 -6.023 -5.313 1.00 97.75 93 LYS A N 1
ATOM 714 C CA . LYS A 1 93 ? 1.032 -4.987 -4.408 1.00 97.75 93 LYS A CA 1
ATOM 715 C C . LYS A 1 93 ? -0.151 -4.237 -5.012 1.00 97.75 93 LYS A C 1
ATOM 717 O O . LYS A 1 93 ? -1.117 -3.968 -4.308 1.00 97.75 93 LYS A O 1
ATOM 722 N N . ALA A 1 94 ? -0.085 -3.899 -6.301 1.00 97.31 94 ALA A N 1
ATOM 723 C CA . ALA A 1 94 ? -1.185 -3.219 -6.979 1.00 97.31 94 ALA A CA 1
ATOM 724 C C . ALA A 1 94 ? -2.432 -4.112 -7.050 1.00 97.31 94 ALA A C 1
ATOM 726 O O . ALA A 1 94 ? -3.540 -3.625 -6.841 1.00 97.31 94 ALA A O 1
ATOM 727 N N . ALA A 1 95 ? -2.249 -5.416 -7.278 1.00 97.31 95 ALA A N 1
ATOM 728 C CA . ALA A 1 95 ? -3.334 -6.391 -7.247 1.00 97.31 95 ALA A CA 1
ATOM 729 C C . ALA A 1 95 ? -3.951 -6.548 -5.843 1.00 97.31 95 ALA A C 1
ATOM 731 O O . ALA A 1 95 ? -5.172 -6.622 -5.728 1.00 97.31 95 ALA A O 1
ATOM 732 N N . ASP A 1 96 ? -3.133 -6.544 -4.787 1.00 97.81 96 ASP A N 1
ATOM 733 C CA . ASP A 1 96 ? -3.570 -6.697 -3.388 1.00 97.81 96 ASP A CA 1
ATOM 734 C C . ASP A 1 96 ? -4.515 -5.564 -2.941 1.00 97.81 96 ASP A C 1
ATOM 736 O O . ASP A 1 96 ? -5.505 -5.792 -2.249 1.00 97.81 96 ASP A O 1
ATOM 740 N N . ILE A 1 97 ? -4.286 -4.344 -3.438 1.00 96.25 97 ILE A N 1
ATOM 741 C CA . ILE A 1 97 ? -5.189 -3.194 -3.248 1.00 96.25 97 ILE A CA 1
ATOM 742 C C . ILE A 1 97 ? -6.076 -2.921 -4.475 1.00 96.25 97 ILE A C 1
ATOM 744 O O . ILE A 1 97 ? -6.625 -1.829 -4.628 1.00 96.25 97 ILE A O 1
ATOM 748 N N . GLY A 1 98 ? -6.252 -3.904 -5.361 1.00 95.00 98 GLY A N 1
ATOM 749 C CA . GLY A 1 98 ? -6.944 -3.737 -6.644 1.00 95.00 98 GLY A CA 1
ATOM 750 C C . GLY A 1 98 ? -8.408 -3.308 -6.509 1.00 95.00 98 GLY A C 1
ATOM 751 O O . GLY A 1 98 ? -8.932 -2.609 -7.375 1.00 95.00 98 GLY A O 1
ATOM 752 N N . HIS A 1 99 ? -9.048 -3.610 -5.373 1.00 94.75 99 HIS A N 1
ATOM 753 C CA . HIS A 1 99 ? -10.412 -3.166 -5.062 1.00 94.75 99 HIS A CA 1
ATOM 754 C C . HIS A 1 99 ? -10.584 -1.633 -5.073 1.00 94.75 99 HIS A C 1
ATOM 756 O O . HIS A 1 99 ? -11.712 -1.142 -5.090 1.00 94.75 99 HIS A O 1
ATOM 762 N N . LEU A 1 100 ? -9.491 -0.864 -5.034 1.00 93.56 100 LEU A N 1
ATOM 763 C CA . LEU A 1 100 ? -9.498 0.593 -5.164 1.00 93.56 100 LEU A CA 1
ATOM 764 C C . LEU A 1 100 ? -9.753 1.078 -6.601 1.00 93.56 100 LEU A C 1
ATOM 766 O O . LEU A 1 100 ? -10.211 2.206 -6.782 1.00 93.56 100 LEU A O 1
ATOM 770 N N . GLY A 1 101 ? -9.448 0.257 -7.607 1.00 91.19 101 GLY A N 1
ATOM 771 C CA . GLY A 1 101 ? -9.710 0.553 -9.020 1.00 91.19 101 GLY A CA 1
ATOM 772 C C . GLY A 1 101 ? -11.079 0.070 -9.507 1.00 91.19 101 GLY A C 1
ATOM 773 O O . GLY A 1 101 ? -11.487 0.384 -10.621 1.00 91.19 101 GLY A O 1
ATOM 774 N N . GLU A 1 102 ? -11.796 -0.690 -8.681 1.00 93.44 102 GLU A N 1
ATOM 775 C CA . GLU A 1 102 ? -13.078 -1.291 -9.037 1.00 93.44 102 GLU A CA 1
ATOM 776 C C . GLU A 1 102 ? -14.246 -0.297 -9.003 1.00 93.44 102 GLU A C 1
ATOM 778 O O . GLU A 1 102 ? -14.178 0.802 -8.441 1.00 93.44 102 GLU A O 1
ATOM 783 N N . ALA A 1 103 ? -15.384 -0.715 -9.565 1.00 95.00 103 ALA A N 1
ATOM 784 C CA . ALA A 1 103 ? -16.626 0.041 -9.451 1.00 95.00 103 ALA A CA 1
ATOM 785 C C . ALA A 1 103 ? -16.946 0.364 -7.977 1.00 95.00 103 ALA A C 1
ATOM 787 O O . ALA A 1 103 ? -16.787 -0.477 -7.092 1.00 95.00 103 ALA A O 1
ATOM 788 N N . LEU A 1 104 ? -17.469 1.568 -7.710 1.00 94.06 104 LEU A N 1
ATOM 789 C CA . LEU A 1 104 ? -17.666 2.081 -6.344 1.00 94.06 104 LEU A CA 1
ATOM 790 C C . LEU A 1 104 ? -18.423 1.109 -5.421 1.00 94.06 104 LEU A C 1
ATOM 792 O O . LEU A 1 104 ? -18.108 1.003 -4.239 1.00 94.06 104 LEU A O 1
ATOM 796 N N . GLU A 1 105 ? -19.420 0.398 -5.945 1.00 96.62 105 GLU A N 1
ATOM 797 C CA . GLU A 1 105 ? -20.199 -0.563 -5.157 1.00 96.62 105 GLU A CA 1
ATOM 798 C C . GLU A 1 105 ? -19.408 -1.831 -4.807 1.00 96.62 105 GLU A C 1
ATOM 800 O O . GLU A 1 105 ? -19.631 -2.412 -3.748 1.00 96.62 105 GLU A O 1
ATOM 805 N N . VAL A 1 106 ? -18.448 -2.236 -5.642 1.00 97.06 106 VAL A N 1
ATOM 806 C CA . VAL A 1 106 ? -17.507 -3.324 -5.339 1.00 97.06 106 VAL A CA 1
ATOM 807 C C . VAL A 1 106 ? -16.500 -2.857 -4.290 1.00 97.06 106 VAL A C 1
ATOM 809 O O . VAL A 1 106 ? -16.343 -3.521 -3.267 1.00 97.06 106 VAL A O 1
ATOM 812 N N . HIS A 1 107 ? -15.900 -1.676 -4.479 1.00 96.25 107 HIS A N 1
ATOM 813 C CA . HIS A 1 107 ? -14.979 -1.075 -3.510 1.00 96.25 107 HIS A CA 1
ATOM 814 C C . HIS A 1 107 ? -15.605 -0.968 -2.108 1.00 96.25 107 HIS A C 1
ATOM 816 O O . HIS A 1 107 ? -15.002 -1.391 -1.123 1.00 96.25 107 HIS A O 1
ATOM 822 N N . LYS A 1 108 ? -16.847 -0.470 -2.013 1.00 96.44 108 LYS A N 1
ATOM 823 C CA . LYS A 1 108 ? -17.579 -0.356 -0.740 1.00 96.44 108 LYS A CA 1
ATOM 824 C C . LYS A 1 108 ? -17.796 -1.698 -0.044 1.00 96.44 108 LYS A C 1
ATOM 826 O O . LYS A 1 108 ? -17.734 -1.745 1.180 1.00 96.44 108 LYS A O 1
ATOM 831 N N . ARG A 1 109 ? -18.058 -2.778 -0.792 1.00 97.50 109 ARG A N 1
ATOM 832 C CA . ARG A 1 109 ? -18.227 -4.120 -0.208 1.00 97.50 109 ARG A CA 1
ATOM 833 C C . ARG A 1 109 ? -16.930 -4.590 0.439 1.00 97.50 109 ARG A C 1
ATOM 835 O O . ARG A 1 109 ? -16.953 -4.956 1.609 1.00 97.50 109 ARG A O 1
ATOM 842 N N . TRP A 1 110 ? -15.809 -4.499 -0.276 1.00 97.69 110 TRP A N 1
ATOM 843 C CA . TRP A 1 110 ? -14.491 -4.835 0.273 1.00 97.69 110 TRP A CA 1
ATOM 844 C C . TRP A 1 110 ? -14.151 -4.002 1.506 1.00 97.69 110 TRP A C 1
ATOM 846 O 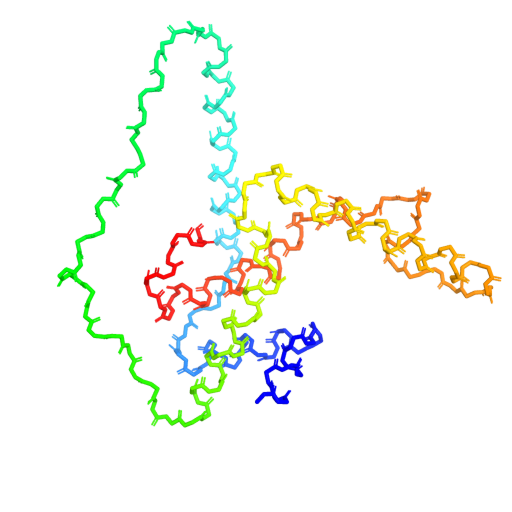O . TRP A 1 110 ? -13.759 -4.546 2.534 1.00 97.69 110 TRP A O 1
ATOM 856 N N . LEU A 1 111 ? -14.396 -2.694 1.435 1.00 96.31 111 LEU A N 1
ATOM 857 C CA . LEU A 1 111 ? -14.167 -1.784 2.550 1.00 96.31 111 LEU A CA 1
ATOM 858 C C . LEU A 1 111 ? -15.020 -2.127 3.778 1.00 96.31 111 LEU A C 1
ATOM 860 O O . LEU A 1 111 ? -14.519 -2.062 4.894 1.00 96.31 111 LEU A O 1
ATOM 864 N N . SER A 1 112 ? -16.283 -2.522 3.586 1.00 96.50 112 SER A N 1
ATOM 865 C CA . SER A 1 112 ? -17.158 -2.912 4.698 1.00 96.50 112 SER A CA 1
ATOM 866 C C . SER A 1 112 ? -16.687 -4.183 5.409 1.00 96.50 112 SER A C 1
ATOM 868 O O . SER A 1 112 ? -16.770 -4.262 6.630 1.00 96.50 112 SER A O 1
ATOM 870 N N . VAL A 1 113 ? -16.148 -5.151 4.659 1.00 97.81 113 VAL A N 1
ATOM 871 C CA . VAL A 1 113 ? -15.587 -6.385 5.230 1.00 97.81 113 VAL A CA 1
ATOM 872 C C . VAL A 1 113 ? -14.307 -6.075 6.007 1.00 97.81 113 VAL A C 1
ATOM 874 O O . VAL A 1 113 ? -14.168 -6.527 7.139 1.00 97.81 113 VAL A O 1
ATOM 877 N N . LEU A 1 114 ? -13.423 -5.244 5.445 1.00 97.12 114 LEU A N 1
ATOM 878 C CA . LEU A 1 114 ? -12.201 -4.791 6.115 1.00 97.12 114 LEU A CA 1
ATOM 879 C C . LEU A 1 114 ? -12.500 -4.023 7.413 1.00 97.12 114 LEU A C 1
ATOM 881 O O . LEU A 1 114 ? -11.841 -4.223 8.429 1.00 97.12 114 LEU A O 1
ATOM 885 N N . GLU A 1 115 ? -13.494 -3.135 7.386 1.00 97.25 115 GLU A N 1
ATOM 886 C CA . GLU A 1 115 ? -13.880 -2.344 8.555 1.00 97.25 115 GLU A CA 1
ATOM 887 C C . GLU A 1 115 ? -14.428 -3.225 9.685 1.00 97.25 115 GLU A C 1
ATOM 889 O O . GLU A 1 115 ? -14.037 -3.043 10.838 1.00 97.25 115 GLU A O 1
ATOM 894 N N . GLU A 1 116 ? -15.264 -4.220 9.368 1.00 98.06 116 GLU A N 1
ATOM 895 C CA . GLU A 1 116 ? -15.744 -5.164 10.383 1.00 98.06 116 GLU A CA 1
ATOM 896 C C . GLU A 1 116 ? -14.612 -6.042 10.935 1.00 98.06 116 GLU A C 1
ATOM 898 O O . GLU A 1 116 ? -14.585 -6.302 12.137 1.00 98.06 116 GLU A O 1
ATOM 903 N N . GLU A 1 117 ? -13.647 -6.456 10.109 1.00 98.38 117 GLU A N 1
ATOM 904 C CA . GLU A 1 117 ? -12.468 -7.194 10.581 1.00 98.38 117 GLU A CA 1
ATOM 905 C C . GLU A 1 117 ? -11.672 -6.377 11.611 1.00 98.38 117 GLU A C 1
ATOM 907 O O . GLU A 1 117 ? -11.351 -6.870 12.697 1.00 98.38 117 GLU A O 1
ATOM 912 N N . PHE A 1 118 ? -11.427 -5.097 11.322 1.00 98.25 118 PHE A N 1
ATOM 913 C CA . PHE A 1 118 ? -10.715 -4.194 12.229 1.00 98.25 118 PHE A CA 1
ATOM 914 C C . PHE A 1 118 ? -11.487 -3.981 13.532 1.00 98.25 118 PHE A C 1
ATOM 916 O O . PHE A 1 118 ? -10.910 -4.035 14.618 1.00 98.25 118 PHE A O 1
ATOM 923 N N . PHE A 1 119 ? -12.804 -3.801 13.450 1.00 98.38 119 PHE A N 1
ATOM 924 C CA . PHE A 1 119 ? -13.650 -3.684 14.635 1.00 98.38 119 PHE A CA 1
ATOM 925 C C . PHE A 1 119 ? -13.691 -4.963 15.471 1.00 98.38 119 PHE A C 1
ATOM 927 O O . PHE A 1 119 ? -13.649 -4.892 16.700 1.00 98.38 119 PHE A O 1
ATOM 934 N N . SER A 1 120 ? -13.719 -6.133 14.832 1.00 98.50 120 SER A N 1
ATOM 935 C CA . SER A 1 120 ? -13.651 -7.422 15.520 1.00 98.50 120 SER A CA 1
ATOM 936 C C . SER A 1 120 ? -12.344 -7.571 16.305 1.00 98.50 120 SER A C 1
ATOM 938 O O . SER A 1 120 ? -12.358 -7.980 17.472 1.00 98.50 120 SER A O 1
ATOM 940 N N . GLN A 1 121 ? -11.215 -7.164 15.714 1.00 98.50 121 GLN A N 1
ATOM 941 C CA . GLN A 1 121 ? -9.944 -7.135 16.431 1.00 98.50 121 GLN A CA 1
ATOM 942 C C . GLN A 1 121 ? -9.975 -6.134 17.596 1.00 98.50 121 GLN A C 1
ATOM 944 O O . GLN A 1 121 ? -9.560 -6.491 18.699 1.00 98.50 121 GLN A O 1
ATOM 949 N N . GLY A 1 122 ? -10.506 -4.924 17.398 1.00 98.50 122 GLY A N 1
ATOM 950 C CA . GLY A 1 122 ? -10.607 -3.918 18.460 1.00 98.50 122 GLY A CA 1
ATOM 951 C C . GLY A 1 122 ? -11.469 -4.355 19.647 1.00 98.50 122 GLY A C 1
ATOM 952 O O . GLY A 1 122 ? -11.138 -4.079 20.803 1.00 98.50 122 GLY A O 1
ATOM 953 N N . ASP A 1 123 ? -12.543 -5.108 19.399 1.00 98.44 123 ASP A N 1
ATOM 954 C CA . ASP A 1 123 ? -13.343 -5.706 20.470 1.00 98.44 123 ASP A CA 1
ATOM 955 C C . ASP A 1 123 ? -12.552 -6.756 21.253 1.00 98.44 123 ASP A C 1
ATOM 957 O O . ASP A 1 123 ? -12.654 -6.821 22.481 1.00 98.44 123 ASP A O 1
ATOM 961 N N . ARG A 1 124 ? -11.732 -7.558 20.565 1.00 98.56 124 ARG A N 1
ATOM 962 C CA . ARG A 1 124 ? -10.866 -8.546 21.213 1.00 98.56 124 ARG A CA 1
ATOM 963 C C . ARG A 1 124 ? -9.760 -7.879 22.029 1.00 98.56 124 ARG A C 1
ATOM 965 O O . ARG A 1 124 ? -9.500 -8.310 23.148 1.00 98.56 124 ARG A O 1
ATOM 972 N N . GLU A 1 125 ? -9.158 -6.806 21.519 1.00 98.69 125 GLU A N 1
ATOM 973 C CA . GLU A 1 125 ? -8.196 -5.976 22.256 1.00 98.69 125 GLU A CA 1
ATOM 974 C C . GLU A 1 125 ? -8.831 -5.422 23.539 1.00 98.69 125 GLU A C 1
ATOM 976 O O . GLU A 1 125 ? -8.273 -5.588 24.624 1.00 98.69 125 GLU A O 1
ATOM 981 N N . ARG A 1 126 ? -10.054 -4.880 23.449 1.00 97.75 126 ARG A N 1
ATOM 982 C CA . ARG A 1 126 ? -10.820 -4.396 24.608 1.00 97.75 126 ARG A CA 1
ATOM 983 C C . ARG A 1 126 ? -11.082 -5.500 25.636 1.00 97.75 126 ARG A C 1
ATOM 985 O O . ARG A 1 126 ? -10.886 -5.271 26.827 1.00 97.75 126 ARG A O 1
ATOM 992 N N . GLN A 1 127 ? -11.518 -6.683 25.200 1.00 98.19 127 GLN A N 1
ATOM 993 C CA . GLN A 1 127 ? -11.783 -7.828 26.087 1.00 98.19 127 GLN A CA 1
ATOM 994 C C . GLN A 1 127 ? -10.526 -8.304 26.823 1.00 98.19 127 GLN A C 1
ATOM 996 O O . GLN A 1 127 ? -10.611 -8.732 27.972 1.00 98.19 127 GLN A O 1
ATOM 1001 N N . LEU A 1 128 ? -9.365 -8.211 26.174 1.00 98.38 128 LEU A N 1
ATOM 1002 C CA . LEU A 1 128 ? -8.068 -8.562 26.752 1.00 98.38 128 LEU A CA 1
ATOM 1003 C C . LEU A 1 128 ? -7.467 -7.444 27.623 1.00 98.38 128 LEU A C 1
ATOM 1005 O O . LEU A 1 128 ? -6.383 -7.626 28.173 1.00 98.38 128 LEU A O 1
ATOM 1009 N N . GLY A 1 129 ? -8.135 -6.292 27.751 1.00 97.88 129 GLY A N 1
ATOM 1010 C CA . GLY A 1 129 ? -7.608 -5.130 28.470 1.00 97.88 129 GLY A CA 1
ATOM 1011 C C . GLY A 1 129 ? -6.431 -4.446 27.764 1.00 97.88 129 GLY A C 1
ATOM 1012 O O . GLY A 1 129 ? -5.659 -3.738 28.409 1.00 97.88 129 GLY A O 1
ATOM 1013 N N . LEU A 1 130 ? -6.272 -4.659 26.454 1.00 98.38 130 LEU A N 1
ATOM 1014 C CA . LEU A 1 130 ? -5.238 -4.030 25.636 1.00 98.38 130 LEU A CA 1
ATOM 1015 C C . LEU A 1 130 ? -5.702 -2.657 25.120 1.00 98.38 130 LEU A C 1
ATOM 1017 O O . LEU A 1 130 ? -6.902 -2.436 24.926 1.00 98.38 130 LEU A O 1
ATOM 1021 N N . PRO A 1 131 ? -4.769 -1.724 24.849 1.00 98.06 131 PRO A N 1
ATOM 1022 C CA . PRO A 1 131 ? -5.084 -0.520 24.091 1.00 98.06 131 PRO A CA 1
ATOM 1023 C C . PRO A 1 131 ? -5.653 -0.889 22.716 1.00 98.06 131 PRO A C 1
ATOM 1025 O O . PRO A 1 131 ? -5.046 -1.678 21.995 1.00 98.06 131 PRO A O 1
ATOM 1028 N N . ILE A 1 132 ? -6.797 -0.303 22.357 1.00 98.12 132 ILE A N 1
ATOM 1029 C CA . ILE A 1 132 ? -7.422 -0.540 21.051 1.00 98.12 132 ILE A CA 1
ATOM 1030 C C . ILE A 1 132 ? -6.578 0.120 19.960 1.00 98.12 132 ILE A C 1
ATOM 1032 O O . ILE A 1 132 ? -6.237 1.306 20.057 1.00 98.12 132 ILE A O 1
ATOM 1036 N N . SER A 1 133 ? -6.279 -0.641 18.914 1.00 97.06 133 SER A N 1
ATOM 1037 C CA . SER A 1 133 ? -5.519 -0.201 17.754 1.00 97.06 133 SER A CA 1
ATOM 1038 C C . SER A 1 133 ? -6.203 0.978 17.038 1.00 97.06 133 SER A C 1
ATOM 1040 O O . SER A 1 133 ? -7.435 1.105 17.038 1.00 97.06 133 SER A O 1
ATOM 1042 N N . PRO A 1 134 ? -5.437 1.889 16.408 1.00 95.38 134 PRO A N 1
ATOM 1043 C CA . PRO A 1 134 ? -6.014 2.978 15.626 1.00 95.38 134 PRO A CA 1
ATOM 1044 C C . PRO A 1 134 ? -6.996 2.458 14.569 1.00 95.38 134 PRO A C 1
ATOM 1046 O O . PRO A 1 134 ? -6.681 1.506 13.868 1.00 95.38 134 PRO A O 1
ATOM 1049 N N . LEU A 1 135 ? -8.150 3.123 14.426 1.00 95.56 135 LEU A N 1
ATOM 1050 C CA . LEU A 1 135 ? -9.256 2.775 13.509 1.00 95.56 135 LEU A CA 1
ATOM 1051 C C . LEU A 1 135 ? -10.081 1.530 13.889 1.00 95.56 135 LEU A C 1
ATOM 1053 O O . LEU A 1 135 ? -11.062 1.249 13.209 1.00 95.56 135 LEU A O 1
ATOM 1057 N N . PHE A 1 136 ? -9.728 0.811 14.960 1.00 97.69 136 PHE A N 1
ATOM 1058 C CA . PHE A 1 136 ? -10.342 -0.484 15.299 1.00 97.69 136 PHE A CA 1
ATOM 1059 C C . PHE A 1 136 ? -11.471 -0.341 16.334 1.00 97.69 136 PHE A C 1
ATOM 1061 O O . PHE A 1 136 ? -12.125 -1.306 16.712 1.00 97.69 136 PHE A O 1
ATOM 1068 N N . ASP A 1 137 ? -11.742 0.879 16.797 1.00 96.44 137 ASP A N 1
ATOM 1069 C CA . ASP A 1 137 ? -12.827 1.150 17.736 1.00 96.44 137 ASP A CA 1
ATOM 1070 C C . ASP A 1 137 ? -14.134 1.449 16.992 1.00 96.44 137 ASP A C 1
ATOM 1072 O O . ASP A 1 137 ? -14.305 2.546 16.455 1.00 96.44 137 ASP A O 1
ATOM 1076 N N . ARG A 1 138 ? -15.087 0.508 17.024 1.00 96.12 138 ARG A N 1
ATOM 1077 C CA . ARG A 1 138 ? -16.420 0.676 16.412 1.00 96.12 138 ARG A CA 1
ATOM 1078 C C . ARG A 1 138 ? -17.256 1.819 17.003 1.00 96.12 138 ARG A C 1
ATOM 1080 O O . ARG A 1 138 ? -18.260 2.207 16.414 1.00 96.12 138 ARG A O 1
ATOM 1087 N N . ALA A 1 139 ? -16.861 2.380 18.151 1.00 94.62 139 ALA A N 1
ATOM 1088 C CA . ALA A 1 139 ? -17.476 3.589 18.706 1.00 94.62 139 ALA A CA 1
ATOM 1089 C C . ALA A 1 139 ? -16.925 4.893 18.087 1.00 94.62 139 ALA A C 1
ATOM 1091 O O . ALA A 1 139 ? -17.420 5.981 18.389 1.00 94.62 139 ALA A O 1
ATOM 1092 N N . LYS A 1 140 ? -15.891 4.805 17.241 1.00 93.25 140 LYS A N 1
ATOM 1093 C CA . LYS A 1 140 ? -15.231 5.928 16.561 1.00 93.25 140 LYS A CA 1
ATOM 1094 C C . LYS A 1 140 ? -15.372 5.802 15.042 1.00 93.25 140 LYS A C 1
ATOM 1096 O O . LYS A 1 140 ? -16.019 4.904 14.515 1.00 93.25 140 LYS A O 1
ATOM 1101 N N . GLN A 1 141 ? -14.775 6.752 14.324 1.00 87.75 141 GLN A N 1
ATOM 1102 C CA . GLN A 1 141 ? -14.662 6.682 12.870 1.00 87.75 141 GLN A CA 1
ATOM 1103 C C . GLN A 1 141 ? -13.676 5.568 12.484 1.00 87.75 141 GLN A C 1
ATOM 1105 O O . GLN A 1 141 ? -12.520 5.610 12.906 1.00 87.75 141 GLN A O 1
ATOM 1110 N N . GLY A 1 142 ? -14.140 4.591 11.702 1.00 89.12 142 GLY A N 1
ATOM 1111 C CA . GLY A 1 142 ? -13.316 3.503 11.174 1.00 89.12 142 GLY A CA 1
ATOM 1112 C C . GLY A 1 142 ? -12.600 3.859 9.868 1.00 89.12 142 GLY A C 1
ATOM 1113 O O . GLY A 1 142 ? -12.548 5.020 9.439 1.00 89.12 142 GLY A O 1
ATOM 1114 N N . VAL A 1 143 ? -12.056 2.834 9.211 1.00 92.31 143 VAL A N 1
ATOM 1115 C CA . VAL A 1 143 ? -11.274 2.950 7.965 1.00 92.31 143 VAL A CA 1
ATOM 1116 C C . VAL A 1 143 ? -12.037 3.595 6.817 1.00 92.31 143 VAL A C 1
ATOM 1118 O O . VAL A 1 143 ? -11.414 4.176 5.922 1.00 92.31 143 VAL A O 1
ATOM 1121 N N . SER A 1 144 ? -13.371 3.560 6.847 1.00 90.56 144 SER A N 1
ATOM 1122 C CA . SER A 1 144 ? -14.214 4.186 5.833 1.00 90.56 144 SER A CA 1
ATOM 1123 C C . SER A 1 144 ? -13.969 5.692 5.705 1.00 90.56 144 SER A C 1
ATOM 1125 O O . SER A 1 144 ? -14.041 6.252 4.610 1.00 90.56 144 SER A O 1
ATOM 1127 N N . LYS A 1 145 ? -13.642 6.376 6.810 1.00 89.69 145 LYS A N 1
ATOM 1128 C CA . LYS A 1 145 ? -13.348 7.821 6.802 1.00 89.69 145 LYS A CA 1
ATOM 1129 C C . LYS A 1 145 ? -11.909 8.144 6.406 1.00 89.69 145 LYS A C 1
ATOM 1131 O O . LYS A 1 145 ? -11.646 9.263 5.972 1.00 89.69 145 LYS A O 1
ATOM 1136 N N . SER A 1 146 ? -11.012 7.167 6.476 1.00 91.50 146 SER A N 1
ATOM 1137 C CA . SER A 1 146 ? -9.592 7.320 6.144 1.00 91.50 146 SER A CA 1
ATOM 1138 C C . SER A 1 146 ? -9.267 7.024 4.677 1.00 91.50 146 SER A C 1
ATOM 1140 O O . SER A 1 146 ? -8.124 7.213 4.268 1.00 91.50 146 SER A O 1
ATOM 1142 N N . GLN A 1 147 ? -10.251 6.606 3.867 1.00 93.62 147 GLN A N 1
ATOM 1143 C CA . GLN A 1 147 ? -10.016 6.186 2.480 1.00 93.62 147 GLN A CA 1
ATOM 1144 C C . GLN A 1 147 ? -9.374 7.265 1.611 1.00 93.62 147 GLN A C 1
ATOM 1146 O O . GLN A 1 147 ? -8.468 6.950 0.854 1.00 93.62 147 GLN A O 1
ATOM 1151 N N . VAL A 1 148 ? -9.769 8.536 1.742 1.00 91.75 148 VAL A N 1
ATOM 1152 C CA . VAL A 1 148 ? -9.152 9.623 0.953 1.00 91.75 148 VAL A CA 1
ATOM 1153 C C . VAL A 1 148 ? -7.642 9.677 1.194 1.00 91.75 148 VAL A C 1
ATOM 1155 O O . VAL A 1 148 ? -6.869 9.641 0.245 1.00 91.75 148 VAL A O 1
ATOM 1158 N N . GLY A 1 149 ? -7.217 9.646 2.461 1.00 91.69 149 GLY A N 1
ATOM 1159 C CA . GLY A 1 149 ? -5.794 9.606 2.799 1.00 91.69 149 GLY A CA 1
ATOM 1160 C C . GLY A 1 149 ? -5.109 8.326 2.315 1.00 91.69 149 GLY A C 1
ATOM 1161 O O . GLY A 1 149 ? -3.974 8.373 1.853 1.00 91.69 149 GLY A O 1
ATOM 1162 N N . PHE A 1 150 ? -5.794 7.181 2.367 1.00 94.94 150 PHE A N 1
ATOM 1163 C CA . PHE A 1 150 ? -5.247 5.930 1.842 1.00 94.94 150 PHE A CA 1
ATOM 1164 C C . PHE A 1 150 ? -4.993 6.000 0.328 1.00 94.94 150 PHE A C 1
ATOM 1166 O O . PHE A 1 150 ? -3.918 5.614 -0.132 1.00 94.94 150 PHE A O 1
ATOM 1173 N N . TYR A 1 151 ? -5.921 6.572 -0.445 1.00 94.06 151 TYR A N 1
ATOM 1174 C CA . TYR A 1 151 ? -5.700 6.835 -1.868 1.00 94.06 151 TYR A CA 1
ATOM 1175 C C . TYR A 1 151 ? -4.504 7.762 -2.087 1.00 94.06 151 TYR A C 1
ATOM 1177 O O . TYR A 1 151 ? -3.597 7.422 -2.845 1.00 94.06 151 TYR A O 1
ATOM 1185 N N . ASP A 1 152 ? -4.489 8.899 -1.394 1.00 91.94 152 ASP A N 1
ATOM 1186 C CA . ASP A 1 152 ? -3.504 9.958 -1.607 1.00 91.94 152 ASP A CA 1
ATOM 1187 C C . ASP A 1 152 ? -2.072 9.514 -1.279 1.00 91.94 152 ASP A C 1
ATOM 1189 O O . ASP A 1 152 ? -1.134 9.841 -2.009 1.00 91.94 152 ASP A O 1
ATOM 1193 N N . PHE A 1 153 ? -1.896 8.759 -0.192 1.00 92.81 153 PHE A N 1
ATOM 1194 C CA . PHE A 1 153 ? -0.569 8.441 0.339 1.00 92.81 153 PHE A CA 1
ATOM 1195 C C . PHE A 1 153 ? -0.095 7.017 0.052 1.00 92.81 153 PHE A C 1
ATOM 1197 O O . PHE A 1 153 ? 1.108 6.772 0.107 1.00 92.81 153 PHE A O 1
ATOM 1204 N N . VAL A 1 154 ? -0.995 6.078 -0.247 1.00 95.81 154 VAL A N 1
ATOM 1205 C CA . VAL A 1 154 ? -0.635 4.663 -0.442 1.00 95.81 154 VAL A CA 1
ATOM 1206 C C . VAL A 1 154 ? -0.898 4.226 -1.876 1.00 95.81 154 VAL A C 1
ATOM 1208 O O . VAL A 1 154 ? 0.024 3.744 -2.537 1.00 95.81 154 VAL A O 1
ATOM 1211 N N . ALA A 1 155 ? -2.128 4.406 -2.360 1.00 95.75 155 ALA A N 1
ATOM 1212 C CA . ALA A 1 155 ? -2.562 3.811 -3.620 1.00 95.75 155 ALA A CA 1
ATOM 1213 C C . ALA A 1 155 ? -2.067 4.570 -4.854 1.00 95.75 155 ALA A C 1
ATOM 1215 O O . ALA A 1 155 ? -1.428 3.979 -5.721 1.00 95.75 155 ALA A O 1
ATOM 1216 N N . LEU A 1 156 ? -2.322 5.879 -4.931 1.00 95.06 156 LEU A N 1
ATOM 1217 C CA . LEU A 1 156 ? -1.960 6.684 -6.099 1.00 95.06 156 LEU A CA 1
ATOM 1218 C C . LEU A 1 156 ? -0.445 6.693 -6.361 1.00 95.06 156 LEU A C 1
ATOM 1220 O O . LEU A 1 156 ? -0.067 6.511 -7.517 1.00 95.06 156 LEU A O 1
ATOM 1224 N N . PRO A 1 157 ? 0.445 6.798 -5.351 1.00 96.31 157 PRO A N 1
ATOM 1225 C CA . PRO A 1 157 ? 1.880 6.647 -5.584 1.00 96.31 157 PRO A CA 1
ATOM 1226 C C . PRO A 1 157 ? 2.272 5.292 -6.192 1.00 96.31 157 PRO A C 1
ATOM 1228 O O . PRO A 1 157 ? 3.124 5.251 -7.078 1.00 96.31 157 PRO A O 1
ATOM 1231 N N . LEU A 1 158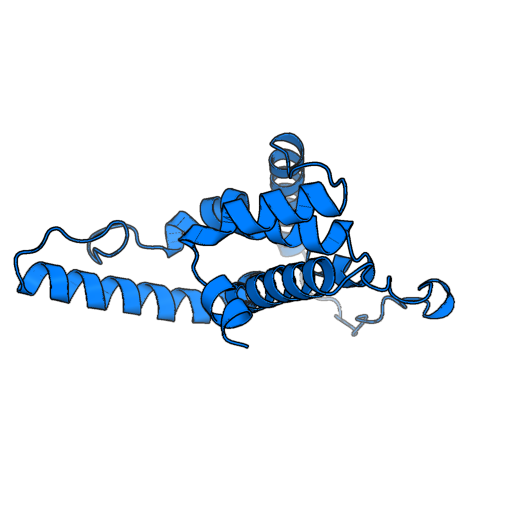 ? 1.646 4.195 -5.746 1.00 97.00 158 LEU A N 1
ATOM 1232 C CA . LEU A 1 158 ? 1.909 2.850 -6.267 1.00 97.00 158 LEU A CA 1
ATOM 1233 C C . LEU A 1 158 ? 1.457 2.717 -7.727 1.00 97.00 158 LEU A C 1
ATOM 1235 O O . LEU A 1 158 ? 2.227 2.276 -8.580 1.00 97.00 158 LEU A O 1
ATOM 1239 N N . LEU A 1 159 ? 0.215 3.112 -8.014 1.00 95.81 159 LEU A N 1
ATOM 1240 C CA . LEU A 1 159 ? -0.367 3.006 -9.353 1.00 95.81 159 LEU A CA 1
ATOM 1241 C C . LEU A 1 159 ? 0.312 3.956 -10.343 1.00 95.81 159 LEU A C 1
ATOM 1243 O O . LEU A 1 159 ? 0.504 3.594 -11.504 1.00 95.81 159 LEU A O 1
ATOM 1247 N N . HIS A 1 160 ? 0.748 5.132 -9.882 1.00 94.44 160 HIS A N 1
ATOM 1248 C CA . HIS A 1 160 ? 1.533 6.059 -10.686 1.00 94.44 160 HIS A CA 1
ATOM 1249 C C . HIS A 1 160 ? 2.883 5.460 -11.081 1.00 94.44 160 HIS A C 1
ATOM 1251 O O . HIS A 1 160 ? 3.255 5.543 -12.251 1.00 94.44 160 HIS A O 1
ATOM 1257 N N . ALA A 1 161 ? 3.596 4.842 -10.134 1.00 94.50 161 ALA A N 1
ATOM 1258 C CA . ALA A 1 161 ? 4.866 4.181 -10.413 1.00 94.50 161 ALA A CA 1
ATOM 1259 C C . ALA A 1 161 ? 4.686 3.076 -11.467 1.00 94.50 161 ALA A C 1
ATOM 1261 O O . ALA A 1 161 ? 5.367 3.082 -12.494 1.00 94.50 161 ALA A O 1
ATOM 1262 N N . LEU A 1 162 ? 3.701 2.191 -11.267 1.00 94.75 162 LEU A N 1
ATOM 1263 C CA . LEU A 1 162 ? 3.402 1.104 -12.201 1.00 94.75 162 LEU A CA 1
ATOM 1264 C C . LEU A 1 162 ? 3.020 1.629 -13.596 1.00 94.75 162 LEU A C 1
ATOM 1266 O O . LEU A 1 162 ? 3.592 1.190 -14.590 1.00 94.75 162 LEU A O 1
ATOM 1270 N N . SER A 1 163 ? 2.123 2.616 -13.672 1.00 93.12 163 SER A N 1
ATOM 1271 C CA . SER A 1 163 ? 1.640 3.181 -14.944 1.00 93.12 163 SER A CA 1
ATOM 1272 C C . SER A 1 163 ? 2.704 3.969 -15.698 1.00 93.12 163 SER A C 1
ATOM 1274 O O . SER A 1 163 ? 2.689 4.006 -16.927 1.00 93.12 163 SER A O 1
ATOM 1276 N N . SER A 1 164 ? 3.645 4.580 -14.977 1.00 91.56 164 SER A N 1
ATOM 1277 C CA . SER A 1 164 ? 4.755 5.314 -15.588 1.00 91.56 164 SER A CA 1
ATOM 1278 C C . SER A 1 164 ? 5.798 4.370 -16.188 1.00 91.56 164 SER A C 1
ATOM 1280 O O . SER A 1 164 ? 6.344 4.670 -17.246 1.00 91.56 164 SER A O 1
ATOM 1282 N N . ALA A 1 165 ? 6.056 3.223 -15.548 1.00 91.31 165 ALA A N 1
ATOM 1283 C CA . ALA A 1 165 ? 6.945 2.193 -16.088 1.00 91.31 165 ALA A CA 1
ATOM 1284 C C . ALA A 1 165 ? 6.283 1.354 -17.196 1.00 91.31 165 ALA A C 1
ATOM 1286 O O . ALA A 1 165 ? 6.945 0.963 -18.157 1.00 91.31 165 ALA A O 1
ATOM 1287 N N . PHE A 1 166 ? 4.978 1.089 -17.079 1.00 91.19 166 PHE A N 1
ATOM 1288 C CA . PHE A 1 166 ? 4.223 0.228 -17.989 1.00 91.19 166 PHE A CA 1
ATOM 1289 C C . PHE A 1 166 ? 2.976 0.953 -18.512 1.00 91.19 166 PHE A C 1
ATOM 1291 O O . PHE A 1 166 ? 1.893 0.805 -17.935 1.00 91.19 166 PHE A O 1
ATOM 1298 N N . PRO A 1 167 ? 3.076 1.676 -19.645 1.00 87.56 167 PRO A N 1
ATOM 1299 C CA . PRO A 1 167 ? 1.972 2.477 -20.182 1.00 87.56 167 PRO A CA 1
ATOM 1300 C C . PRO A 1 167 ? 0.672 1.699 -20.439 1.00 87.56 167 PRO A C 1
ATOM 1302 O O . PRO A 1 167 ? -0.413 2.265 -20.338 1.00 87.56 167 PRO A O 1
ATOM 1305 N N . GLY A 1 168 ? 0.757 0.389 -20.707 1.00 87.94 168 GLY A N 1
ATOM 1306 C CA . GLY A 1 168 ? -0.416 -0.482 -20.857 1.00 87.94 168 GLY A CA 1
ATOM 1307 C C . GLY A 1 168 ? -1.280 -0.603 -19.593 1.00 87.94 168 GLY A C 1
ATOM 1308 O O . GLY A 1 168 ? -2.437 -0.998 -19.682 1.00 87.94 168 GLY A O 1
ATOM 1309 N N . THR A 1 169 ? -0.751 -0.224 -18.426 1.00 90.62 169 THR A N 1
ATOM 1310 C CA . THR A 1 169 ? -1.493 -0.180 -17.154 1.00 90.62 169 THR A CA 1
ATOM 1311 C C . THR A 1 169 ? -2.151 1.177 -16.881 1.00 90.62 169 THR A C 1
ATOM 1313 O O . THR A 1 169 ? -2.811 1.339 -15.859 1.00 90.62 169 THR A O 1
ATOM 1316 N N . GLY A 1 170 ? -2.060 2.123 -17.825 1.00 87.06 170 GLY A N 1
ATOM 1317 C CA . GLY A 1 170 ? -2.644 3.462 -17.724 1.00 87.06 170 GLY A CA 1
ATOM 1318 C C . GLY A 1 170 ? -4.113 3.538 -17.273 1.00 87.06 170 GLY A C 1
ATOM 1319 O O . GLY A 1 170 ? -4.420 4.460 -16.526 1.00 87.06 170 GLY A O 1
ATOM 1320 N N . PRO A 1 171 ? -5.019 2.600 -17.628 1.00 89.62 171 PRO A N 1
ATOM 1321 C CA . PRO A 1 171 ? -6.396 2.611 -17.122 1.00 89.62 171 PRO A CA 1
ATOM 1322 C C . PRO A 1 171 ? -6.550 2.517 -15.593 1.00 89.62 171 PRO A C 1
ATOM 1324 O O . PRO A 1 171 ? -7.645 2.757 -15.093 1.00 89.62 171 PRO A O 1
ATOM 1327 N N . LEU A 1 172 ? -5.493 2.160 -14.853 1.00 85.44 172 LEU A N 1
ATOM 1328 C CA . LEU A 1 172 ? -5.493 2.140 -13.386 1.00 85.44 172 LEU A CA 1
ATOM 1329 C C . LEU A 1 172 ? -5.368 3.543 -12.748 1.00 85.44 172 LEU A C 1
ATOM 1331 O O . LEU A 1 172 ? -5.557 3.655 -11.537 1.00 85.44 172 LEU A O 1
ATOM 1335 N N . MET A 1 173 ? -5.043 4.592 -13.522 1.00 82.75 173 MET A N 1
ATOM 1336 C CA . MET A 1 173 ? -4.809 5.981 -13.068 1.00 82.75 173 MET A CA 1
ATOM 1337 C C . MET A 1 173 ? -5.838 6.979 -13.617 1.00 82.75 173 MET A C 1
ATOM 1339 O O . MET A 1 173 ? -6.227 7.900 -12.856 1.00 82.75 173 MET A O 1
#

Secondary structure (DSSP, 8-state):
-HHHHHTT-GGGHHHHHHHHHHHTTPPPP-HHHHHHHHHHHHHHHHHHHHHTTS--------------TTS-PSPPPPSSHHHHHHHHHHHHHHHHTGGGTS-HHHHHHHHHHHHHHHHHHHHHHHHTTPPPPTT--TTS--HHHHHHHHIIIIIHHHHHHHHHH-GGGGGG-

Radius of gyration: 19.94 Å; Cα contacts (8 Å, |Δi|>4): 113; chains: 1; bounding box: 52×36×62 Å

Mean predicted aligned error: 9.49 Å